Protein AF-A0AA95S4P0-F1 (afdb_monomer_lite)

Radius of gyration: 31.73 Å; chains: 1; bounding box: 49×24×81 Å

Sequence (63 aa):
MKTLQQGLKKSSKKNNMKLPQEKLQSEPKPKETENLSANDIKELMGMNMPTYRRGKGGSMRQR

Foldseek 3Di:
DDDPVNVVVVVCVVVVPDDPDPPPPDPPDDDPDDPQDPVSVCVVVCVPPFDWDQDVPRDIDTD

pLDDT: mean 82.61, std 8.39, range [64.94, 92.56]

Structure (mmCIF, N/CA/C/O backbone):
data_AF-A0AA95S4P0-F1
#
_entry.id   AF-A0AA95S4P0-F1
#
loop_
_atom_site.group_PDB
_atom_site.id
_atom_site.type_symbol
_atom_site.label_atom_id
_atom_site.label_alt_id
_atom_site.label_comp_id
_atom_site.label_asym_id
_atom_site.label_entity_id
_atom_site.label_seq_id
_atom_site.pdbx_PDB_ins_code
_atom_site.Cartn_x
_atom_site.Cartn_y
_atom_si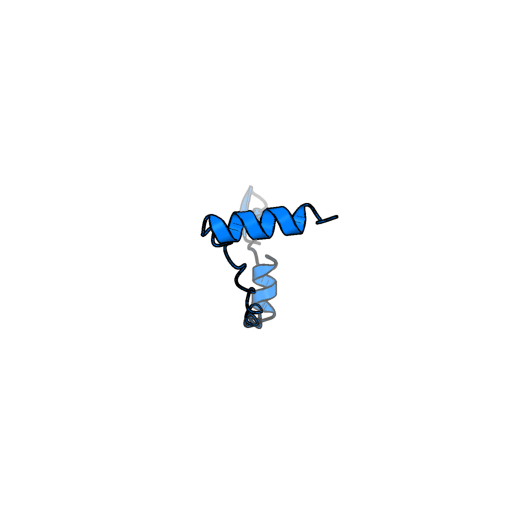te.Cartn_z
_atom_site.occupancy
_atom_site.B_iso_or_equiv
_atom_site.auth_seq_id
_atom_site.auth_comp_id
_atom_site.auth_asym_id
_atom_site.auth_atom_id
_atom_site.pdbx_PDB_model_num
ATOM 1 N N . MET A 1 1 ? -16.721 -13.839 55.151 1.00 77.69 1 MET A N 1
ATOM 2 C CA . MET A 1 1 ? -16.178 -12.477 54.916 1.00 77.69 1 MET A CA 1
ATOM 3 C C . MET A 1 1 ? -16.602 -11.998 53.532 1.00 77.69 1 MET A C 1
ATOM 5 O O . MET A 1 1 ? -16.738 -12.831 52.648 1.00 77.69 1 MET A O 1
ATOM 9 N N . LYS A 1 2 ? -16.876 -10.701 53.336 1.00 80.19 2 LYS A N 1
ATOM 10 C CA . LYS A 1 2 ? -17.241 -10.165 52.008 1.00 80.19 2 LYS A CA 1
ATOM 11 C C . LYS A 1 2 ? -15.975 -9.899 51.194 1.00 80.19 2 LYS A C 1
ATOM 13 O O . LYS A 1 2 ? -14.978 -9.464 51.760 1.00 80.19 2 LYS A O 1
ATOM 18 N N . THR A 1 3 ? -16.021 -10.144 49.887 1.00 91.12 3 THR A N 1
ATOM 19 C CA . THR A 1 3 ? -14.878 -9.887 49.000 1.00 91.12 3 THR A CA 1
ATOM 20 C C . THR A 1 3 ? -14.738 -8.391 48.717 1.00 91.12 3 THR A C 1
ATOM 22 O O . THR A 1 3 ? -15.727 -7.651 48.731 1.00 91.12 3 THR A O 1
ATOM 25 N N . LEU A 1 4 ? -13.519 -7.934 48.415 1.00 88.00 4 LEU A N 1
ATOM 26 C CA . LEU A 1 4 ? -13.260 -6.540 48.022 1.00 88.00 4 LEU A CA 1
ATOM 27 C C . LEU A 1 4 ? -14.165 -6.102 46.858 1.00 88.00 4 LEU A C 1
ATOM 29 O O . LEU A 1 4 ? -14.773 -5.035 46.904 1.00 88.00 4 LEU A O 1
ATOM 33 N N . GLN A 1 5 ? -14.361 -6.984 45.875 1.00 86.38 5 GLN A N 1
ATOM 34 C CA . GLN A 1 5 ? -15.257 -6.770 44.735 1.00 86.38 5 GLN A CA 1
ATOM 35 C C . GLN A 1 5 ? -16.708 -6.478 45.164 1.00 86.38 5 GLN A C 1
ATOM 37 O O . GLN A 1 5 ? -17.357 -5.583 44.621 1.00 86.38 5 GLN A O 1
ATOM 42 N N . GLN A 1 6 ? -17.222 -7.185 46.179 1.00 87.25 6 GLN A N 1
ATOM 43 C CA . GLN A 1 6 ? -18.564 -6.943 46.722 1.00 87.25 6 GLN A CA 1
ATOM 44 C C . GLN A 1 6 ? -18.668 -5.594 47.448 1.00 87.25 6 GLN A C 1
ATOM 46 O O . GLN A 1 6 ? -19.732 -4.969 47.417 1.00 87.25 6 GLN A O 1
ATOM 51 N N . GLY A 1 7 ? -17.593 -5.139 48.100 1.00 86.25 7 GLY A N 1
ATOM 52 C CA . GLY A 1 7 ? -17.520 -3.813 48.722 1.00 86.25 7 GLY A CA 1
ATOM 53 C C . GLY A 1 7 ? -17.553 -2.691 47.683 1.00 86.25 7 GLY A C 1
ATOM 54 O O . GLY A 1 7 ? -18.368 -1.771 47.782 1.00 86.25 7 GLY A O 1
ATOM 55 N N . LEU A 1 8 ? -16.746 -2.829 46.631 1.00 84.88 8 LEU A N 1
ATOM 56 C CA . LEU A 1 8 ? -16.666 -1.865 45.532 1.00 84.88 8 LEU A CA 1
ATOM 57 C C . LEU A 1 8 ? -17.996 -1.742 44.773 1.00 84.88 8 LEU A C 1
ATOM 59 O O . LEU A 1 8 ? -18.473 -0.629 44.552 1.00 84.88 8 LEU A O 1
ATOM 63 N N . LYS A 1 9 ? -18.668 -2.865 44.473 1.00 84.25 9 LYS A N 1
ATOM 64 C CA . LYS A 1 9 ? -19.982 -2.865 43.798 1.00 84.25 9 LYS A CA 1
ATOM 65 C C . LYS A 1 9 ? -21.059 -2.122 44.600 1.00 84.25 9 LYS A C 1
ATOM 67 O O . LYS A 1 9 ? -21.905 -1.438 44.028 1.00 84.25 9 LYS A O 1
ATOM 72 N N . LYS A 1 10 ? -21.026 -2.224 45.933 1.00 86.00 10 LYS A N 1
ATOM 73 C CA . LYS A 1 10 ? -21.954 -1.504 46.824 1.00 86.00 10 LYS A CA 1
ATOM 74 C C . LYS A 1 10 ? -21.666 -0.008 46.873 1.00 86.00 10 LYS A C 1
ATOM 76 O O . LYS A 1 10 ? -22.612 0.773 46.857 1.00 86.00 10 LYS A O 1
ATOM 81 N N . SER A 1 11 ? -20.392 0.378 46.919 1.00 82.94 11 SER A N 1
ATOM 82 C CA . SER A 1 11 ? -19.975 1.784 46.892 1.00 82.94 11 SER A CA 1
ATOM 83 C C . SER A 1 11 ? -20.369 2.458 45.572 1.00 82.94 11 SER A C 1
ATOM 85 O O . SER A 1 11 ? -21.042 3.484 45.578 1.00 82.94 11 SER A O 1
ATOM 87 N N . SER A 1 12 ? -20.084 1.812 44.435 1.00 83.25 12 SER A N 1
ATOM 88 C CA . SER A 1 12 ? -20.488 2.289 43.102 1.00 83.25 12 SER A CA 1
ATOM 89 C C . SER A 1 12 ? -22.005 2.507 42.990 1.00 83.25 12 SER A C 1
ATOM 91 O O . SER A 1 12 ? -22.430 3.555 42.504 1.00 83.25 12 SER A O 1
ATOM 93 N N . LYS A 1 13 ? -22.825 1.578 43.513 1.00 81.44 13 LYS A N 1
ATOM 94 C CA . LYS A 1 13 ? -24.294 1.698 43.509 1.00 81.44 13 LYS A CA 1
ATOM 95 C C . LYS A 1 13 ? -24.813 2.835 44.398 1.00 81.44 13 LYS A C 1
ATOM 97 O O . LYS A 1 13 ? -25.787 3.477 44.031 1.00 81.44 13 LYS A O 1
ATOM 102 N N . LYS A 1 14 ? -24.184 3.085 45.554 1.00 84.56 14 LYS A N 1
ATOM 103 C CA . LYS A 1 14 ? -24.551 4.198 46.451 1.00 84.56 14 LYS A CA 1
ATOM 104 C C . LYS A 1 14 ? -24.215 5.564 45.854 1.00 84.56 14 LYS A C 1
ATOM 106 O O . LYS A 1 14 ? -24.973 6.504 46.042 1.00 84.56 14 LYS A O 1
ATOM 111 N N . ASN A 1 15 ? -23.108 5.649 45.122 1.00 84.31 15 ASN A N 1
ATOM 112 C CA . ASN A 1 15 ? -22.607 6.896 44.545 1.00 84.31 15 ASN A CA 1
ATOM 113 C C . ASN A 1 15 ? -23.146 7.172 43.127 1.00 84.31 15 ASN A C 1
ATOM 115 O O . ASN A 1 15 ? -22.651 8.074 42.463 1.00 84.31 15 ASN A O 1
ATOM 119 N N . ASN A 1 16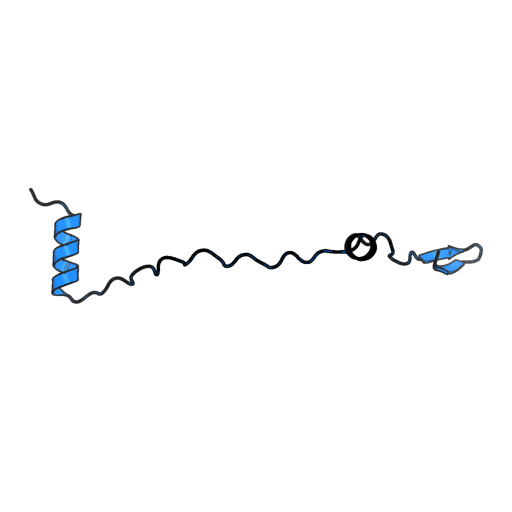 ? -24.118 6.388 42.632 1.00 74.00 16 ASN A N 1
ATOM 120 C CA . ASN A 1 16 ? -24.673 6.498 41.272 1.00 74.00 16 ASN A CA 1
ATOM 121 C C . ASN A 1 16 ? -23.618 6.505 40.145 1.00 74.00 16 ASN A C 1
ATOM 123 O O . ASN A 1 16 ? -23.849 7.029 39.054 1.00 74.00 16 ASN A O 1
ATOM 127 N N . MET A 1 17 ? -22.467 5.872 40.381 1.00 71.31 17 MET A N 1
ATOM 128 C CA . MET A 1 17 ? -21.391 5.775 39.399 1.00 71.31 17 MET A CA 1
ATOM 129 C C . MET A 1 17 ? -21.798 4.760 38.329 1.00 71.31 17 MET A C 1
ATOM 131 O O . MET A 1 17 ? -21.678 3.549 38.536 1.00 71.31 17 MET A O 1
ATOM 135 N N . LYS A 1 18 ? -22.318 5.244 37.195 1.00 70.12 18 LYS A N 1
ATOM 136 C CA . LYS A 1 18 ? -22.594 4.409 36.021 1.00 70.12 18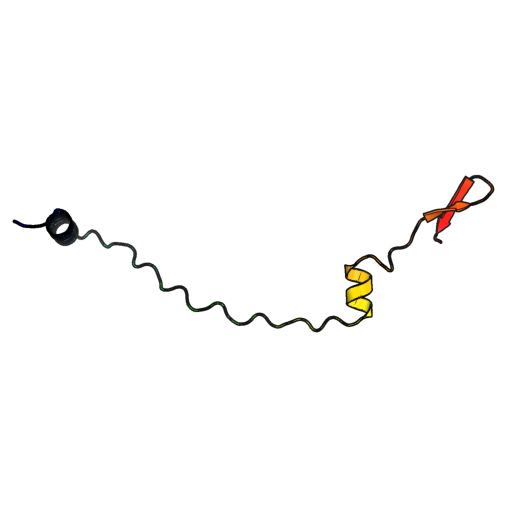 LYS A CA 1
ATOM 137 C C . LYS A 1 18 ? -21.265 4.052 35.367 1.00 70.12 18 LYS A C 1
ATOM 139 O O . LYS A 1 18 ? -20.576 4.924 34.849 1.00 70.12 18 LYS A O 1
ATOM 144 N N . LEU A 1 19 ? -20.909 2.770 35.395 1.00 68.62 19 LEU A N 1
ATOM 145 C CA . LEU A 1 19 ? -19.828 2.268 34.555 1.00 68.62 19 LEU A CA 1
ATOM 146 C C . LEU A 1 19 ? -20.260 2.439 33.092 1.00 68.62 19 LEU A C 1
ATOM 148 O O . LEU A 1 19 ? -21.402 2.081 32.774 1.00 68.62 19 LEU A O 1
ATOM 152 N N . PRO A 1 20 ? -19.405 2.985 32.211 1.00 65.94 20 PRO A N 1
ATOM 153 C CA . PRO A 1 20 ? -19.670 2.923 30.786 1.00 65.94 20 PRO A CA 1
ATOM 154 C C . PRO A 1 20 ? -19.805 1.444 30.427 1.00 65.94 20 PRO A C 1
ATOM 156 O O . PRO A 1 20 ? -18.876 0.662 30.615 1.00 65.94 20 PRO A O 1
ATOM 159 N N . GLN A 1 21 ? -21.000 1.042 30.000 1.00 67.50 21 GLN A N 1
ATOM 160 C CA . GLN A 1 21 ? -21.174 -0.280 29.424 1.00 67.50 21 GLN A CA 1
ATOM 161 C C . GLN A 1 21 ? -20.344 -0.293 28.149 1.00 67.50 21 GLN A C 1
ATOM 163 O O . GLN A 1 21 ? -20.567 0.536 27.262 1.00 67.50 21 GLN A O 1
ATOM 168 N N . GLU A 1 22 ? -19.364 -1.190 28.080 1.00 64.94 22 GLU A N 1
ATOM 169 C CA . GLU A 1 22 ? -18.701 -1.492 26.822 1.00 64.94 22 GLU A CA 1
ATOM 170 C C . GLU A 1 22 ? -19.806 -1.894 25.850 1.00 64.94 22 GLU A C 1
ATOM 172 O O . GLU A 1 22 ? -20.504 -2.891 26.046 1.00 64.94 22 GLU A O 1
ATOM 177 N N . LYS A 1 23 ? -20.050 -1.044 24.849 1.00 65.44 23 LYS A N 1
ATOM 178 C CA . LYS A 1 23 ? -20.928 -1.412 23.748 1.00 65.44 23 LYS A CA 1
ATOM 179 C C . LYS A 1 23 ? -20.272 -2.640 23.137 1.00 65.44 23 LYS A C 1
ATOM 181 O O . LYS A 1 23 ? -19.156 -2.521 22.634 1.00 65.44 23 LYS A O 1
ATOM 186 N N . LEU A 1 24 ? -20.935 -3.794 23.236 1.00 67.00 24 LEU A N 1
ATOM 187 C CA . LEU A 1 24 ? -20.568 -4.989 22.484 1.00 67.00 24 LEU A CA 1
ATOM 188 C C . LEU A 1 24 ? -20.350 -4.523 21.049 1.00 67.00 24 LEU A C 1
ATOM 190 O O . LEU A 1 24 ? -21.289 -4.034 20.416 1.00 67.00 24 LEU A O 1
ATOM 194 N N . GLN A 1 25 ? -19.097 -4.538 20.595 1.00 66.75 25 GLN A N 1
ATOM 195 C CA . GLN A 1 25 ? -18.790 -4.145 19.233 1.00 66.75 25 GLN A CA 1
ATOM 196 C C . GLN A 1 25 ? -19.545 -5.134 18.351 1.00 66.75 25 GLN A C 1
ATOM 198 O O . GLN A 1 25 ? -19.289 -6.334 18.405 1.00 66.75 25 GLN A O 1
ATOM 203 N N . SER A 1 26 ? -20.552 -4.644 17.628 1.00 70.56 26 SER A N 1
ATOM 204 C CA . SER A 1 26 ? -21.223 -5.439 16.607 1.00 70.56 26 SER A CA 1
ATOM 205 C C . SER A 1 26 ? -20.154 -5.952 15.655 1.00 70.56 26 SER A C 1
ATOM 207 O O . SER A 1 26 ? -19.251 -5.180 15.314 1.00 70.56 26 SER A O 1
ATOM 209 N N . GLU A 1 27 ? -20.255 -7.213 15.238 1.00 74.44 27 GLU A N 1
ATOM 210 C CA . GLU A 1 27 ? -19.292 -7.787 14.304 1.00 74.44 27 GLU A CA 1
ATOM 211 C C . GLU A 1 27 ? -19.083 -6.846 13.106 1.00 74.44 27 GLU A C 1
ATOM 213 O O . GLU A 1 27 ? -20.054 -6.265 12.595 1.00 74.44 27 GLU A O 1
ATOM 218 N N . PRO A 1 28 ? -17.823 -6.617 12.693 1.00 73.25 28 PRO A N 1
ATOM 219 C CA . PRO A 1 28 ? -17.539 -5.737 11.575 1.00 73.25 28 PRO A CA 1
ATOM 220 C C . PRO A 1 28 ? -18.265 -6.266 10.339 1.00 73.25 28 PRO A C 1
ATOM 222 O O . PRO A 1 28 ? -18.183 -7.450 10.017 1.00 73.25 28 PRO A O 1
ATOM 225 N N . LYS A 1 29 ? -18.987 -5.379 9.644 1.00 79.75 29 LYS A N 1
ATOM 226 C CA . LYS A 1 29 ? -19.665 -5.735 8.394 1.00 79.75 29 LYS A CA 1
ATOM 227 C C . LYS A 1 29 ? -18.646 -6.344 7.419 1.00 79.75 29 LYS A C 1
ATOM 229 O O . LYS A 1 29 ? -17.526 -5.823 7.344 1.00 79.75 29 LYS A O 1
ATOM 234 N N . PRO A 1 30 ? -19.014 -7.401 6.671 1.00 74.94 30 PRO A N 1
ATOM 235 C CA . PRO A 1 30 ? -18.136 -7.954 5.652 1.00 74.94 30 PRO A CA 1
ATOM 236 C C . PRO A 1 30 ? -17.796 -6.843 4.660 1.00 74.94 30 PRO A C 1
ATOM 238 O O . PRO A 1 30 ? -18.683 -6.167 4.139 1.00 74.94 30 PRO A O 1
ATOM 241 N N . LYS A 1 31 ? -16.498 -6.605 4.468 1.00 74.19 31 LYS A N 1
ATOM 242 C CA . LYS A 1 31 ? -16.022 -5.659 3.462 1.00 74.19 31 LYS A CA 1
ATOM 243 C C . LYS A 1 31 ? -16.303 -6.263 2.093 1.00 74.19 31 LYS A C 1
ATOM 245 O O . LYS A 1 31 ? -16.032 -7.445 1.885 1.00 74.19 31 LYS A O 1
ATOM 250 N N . GLU A 1 32 ? -16.837 -5.458 1.185 1.00 74.62 32 GLU A N 1
ATOM 251 C CA . GLU A 1 32 ? -16.947 -5.845 -0.216 1.00 74.62 32 GLU A CA 1
ATOM 252 C C . GLU A 1 32 ? -15.534 -6.130 -0.734 1.00 74.62 32 GLU A C 1
ATOM 254 O O . GLU A 1 32 ? -14.631 -5.302 -0.616 1.00 74.62 32 GLU A O 1
ATOM 259 N N . THR A 1 33 ? -15.310 -7.350 -1.217 1.00 74.00 33 THR A N 1
ATOM 260 C CA . THR A 1 33 ? -14.045 -7.710 -1.849 1.00 74.00 33 THR A CA 1
ATOM 261 C C . THR A 1 33 ? -14.046 -7.108 -3.244 1.00 74.00 33 THR A C 1
ATOM 263 O O . THR A 1 33 ? -14.802 -7.554 -4.109 1.00 74.00 33 THR A O 1
ATOM 266 N N . GLU A 1 34 ? -13.218 -6.093 -3.466 1.00 77.19 34 GLU A N 1
ATOM 267 C CA . GLU A 1 34 ? -12.968 -5.574 -4.806 1.00 77.19 34 GLU A CA 1
ATOM 268 C C . GLU A 1 34 ? -12.299 -6.678 -5.638 1.00 77.19 34 GLU A C 1
ATOM 270 O O . GLU A 1 34 ? -11.186 -7.122 -5.343 1.00 77.19 34 GLU A O 1
ATOM 275 N N . ASN A 1 35 ? -13.002 -7.171 -6.661 1.00 82.06 35 ASN A N 1
ATOM 276 C CA . ASN A 1 35 ? -12.444 -8.131 -7.607 1.00 82.06 35 ASN A CA 1
ATOM 277 C C . ASN A 1 35 ? -11.507 -7.384 -8.560 1.00 82.06 35 ASN A C 1
ATOM 279 O O . ASN A 1 35 ? -11.939 -6.886 -9.598 1.00 82.06 35 ASN A O 1
ATOM 283 N N . LEU A 1 36 ? -10.231 -7.290 -8.190 1.00 85.38 36 LEU A N 1
ATOM 284 C CA . LEU A 1 36 ? -9.201 -6.701 -9.041 1.00 85.38 36 LEU A CA 1
ATOM 285 C C . LEU A 1 36 ? -8.976 -7.577 -10.279 1.00 85.38 36 LEU A C 1
ATOM 287 O O . LEU A 1 36 ? -8.777 -8.792 -10.176 1.00 85.38 36 LEU A O 1
ATOM 291 N N . SER A 1 37 ? -8.977 -6.961 -11.459 1.00 89.00 37 SER A N 1
ATOM 292 C CA . SER A 1 37 ? -8.568 -7.635 -12.687 1.00 89.00 37 SER A CA 1
ATOM 293 C C . SER A 1 37 ? -7.060 -7.910 -12.675 1.00 89.00 37 SER A C 1
ATOM 295 O O . SER A 1 37 ? -6.288 -7.307 -11.927 1.00 89.00 37 SER A O 1
ATOM 297 N N . ALA A 1 38 ? -6.593 -8.798 -13.556 1.00 89.75 38 ALA A N 1
ATOM 298 C CA . ALA A 1 38 ? -5.161 -9.068 -13.687 1.00 89.75 38 ALA A CA 1
ATOM 299 C C . ALA A 1 38 ? -4.345 -7.811 -14.054 1.00 89.75 38 ALA A C 1
ATOM 301 O O . ALA A 1 38 ? -3.161 -7.737 -13.728 1.00 89.75 38 ALA A O 1
ATOM 302 N N . ASN A 1 39 ? -4.960 -6.835 -14.731 1.00 89.50 39 ASN A N 1
ATOM 303 C CA . ASN A 1 39 ? -4.319 -5.560 -15.041 1.00 89.50 39 ASN A CA 1
ATOM 304 C C . ASN A 1 39 ? -4.231 -4.668 -13.803 1.00 89.50 39 ASN A C 1
ATOM 306 O O . ASN A 1 39 ? -3.156 -4.132 -13.549 1.00 89.50 39 ASN A O 1
ATOM 310 N N . ASP A 1 40 ? -5.292 -4.602 -12.999 1.00 89.56 40 ASP A N 1
ATOM 311 C CA . ASP A 1 40 ? -5.304 -3.816 -11.759 1.00 89.56 40 ASP A CA 1
ATOM 312 C C . ASP A 1 40 ? -4.260 -4.347 -10.774 1.00 89.56 40 ASP A C 1
ATOM 314 O O . ASP A 1 40 ? -3.526 -3.579 -10.160 1.00 89.56 40 ASP A O 1
ATOM 318 N N . ILE A 1 41 ? -4.108 -5.674 -10.689 1.00 91.75 41 ILE A N 1
ATOM 319 C CA . ILE A 1 41 ? -3.054 -6.304 -9.883 1.00 91.75 41 ILE A CA 1
ATOM 320 C C . ILE A 1 41 ? -1.667 -5.919 -10.409 1.00 91.75 41 ILE A C 1
ATOM 322 O O . ILE A 1 41 ? -0.786 -5.587 -9.621 1.00 91.75 41 ILE A O 1
ATOM 326 N N . LYS A 1 42 ? -1.444 -5.942 -11.730 1.00 92.56 42 LYS A N 1
ATOM 327 C CA . LYS A 1 42 ? -0.150 -5.557 -12.324 1.00 92.56 42 LYS A CA 1
ATOM 328 C C . LYS A 1 42 ? 0.179 -4.088 -12.087 1.00 92.56 42 LYS A C 1
ATOM 330 O O . LYS A 1 42 ? 1.340 -3.766 -11.845 1.00 92.56 42 LYS A O 1
ATOM 335 N N . GLU A 1 43 ? -0.810 -3.209 -12.169 1.00 90.94 43 GLU A N 1
ATOM 336 C CA . GLU A 1 43 ? -0.645 -1.783 -11.900 1.00 90.94 43 GLU A CA 1
ATOM 337 C C . GLU A 1 43 ? -0.370 -1.526 -10.416 1.00 90.94 43 GLU A C 1
ATOM 339 O O . GLU A 1 43 ? 0.614 -0.864 -10.089 1.00 90.94 43 GLU A O 1
ATOM 344 N N . LEU A 1 44 ? -1.143 -2.151 -9.522 1.00 90.88 44 LEU A N 1
ATOM 345 C CA . LEU A 1 44 ? -0.949 -2.085 -8.072 1.00 90.88 44 LEU A CA 1
ATOM 346 C C . LEU A 1 44 ? 0.436 -2.596 -7.649 1.00 90.88 44 LEU A C 1
ATOM 348 O O . LEU A 1 44 ? 1.087 -2.008 -6.790 1.00 90.88 44 LEU A O 1
ATOM 352 N N . MET A 1 45 ? 0.907 -3.673 -8.281 1.00 92.31 45 MET A N 1
ATOM 353 C CA . MET A 1 45 ? 2.239 -4.249 -8.064 1.00 92.31 45 MET A CA 1
ATOM 354 C C . MET A 1 45 ? 3.361 -3.443 -8.741 1.00 92.31 45 MET A C 1
ATOM 356 O O . MET A 1 45 ? 4.526 -3.834 -8.668 1.00 92.31 45 MET A O 1
ATOM 360 N N . GLY A 1 46 ? 3.036 -2.352 -9.444 1.00 90.56 46 GLY A N 1
ATOM 361 C CA . GLY A 1 46 ? 4.004 -1.514 -10.149 1.00 90.56 46 GLY A CA 1
ATOM 362 C C . GLY A 1 46 ? 4.670 -2.195 -11.349 1.00 90.56 46 GLY A C 1
ATOM 363 O O . GLY A 1 46 ? 5.670 -1.702 -11.865 1.00 90.56 46 GLY A O 1
ATOM 364 N N . MET A 1 47 ? 4.133 -3.322 -11.826 1.00 89.69 47 MET A N 1
ATOM 365 C CA . MET A 1 47 ? 4.717 -4.097 -12.928 1.00 89.69 47 MET A CA 1
ATOM 366 C C . MET A 1 47 ? 4.675 -3.342 -14.260 1.00 89.69 47 MET A C 1
ATOM 368 O O . MET A 1 47 ? 5.545 -3.541 -15.103 1.00 89.69 47 MET A O 1
ATOM 372 N N . ASN A 1 48 ? 3.686 -2.464 -14.434 1.00 88.00 48 ASN A N 1
ATOM 373 C CA . ASN A 1 48 ? 3.527 -1.626 -15.623 1.00 88.00 48 ASN A CA 1
ATOM 374 C C . ASN A 1 48 ? 4.090 -0.204 -15.432 1.00 88.00 48 ASN A C 1
ATOM 376 O O . ASN A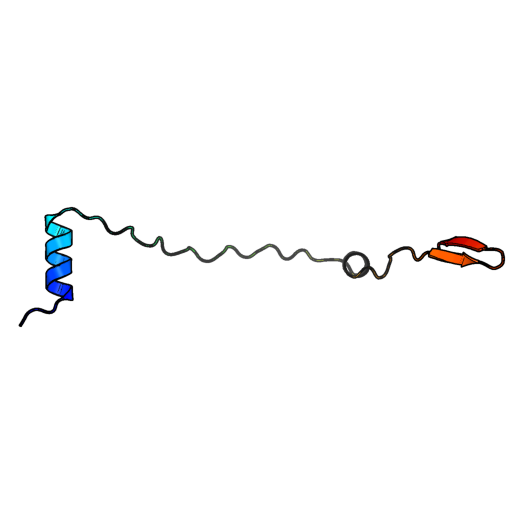 1 48 ? 3.743 0.699 -16.192 1.00 88.00 48 ASN A O 1
ATOM 380 N N . MET A 1 49 ? 4.938 0.030 -14.423 1.00 87.81 49 MET A N 1
ATOM 381 C CA . MET A 1 49 ? 5.548 1.348 -14.240 1.00 87.81 49 MET A CA 1
ATOM 382 C C . MET A 1 49 ? 6.515 1.668 -15.391 1.00 87.81 49 MET A C 1
ATOM 384 O O . MET A 1 49 ? 7.369 0.841 -15.727 1.00 87.81 49 MET A O 1
ATOM 388 N N . PRO A 1 50 ? 6.443 2.878 -15.977 1.00 88.38 50 PRO A N 1
ATOM 389 C CA . PRO A 1 50 ? 7.393 3.292 -16.995 1.00 88.38 50 PRO A CA 1
ATOM 390 C C . PRO A 1 50 ? 8.790 3.377 -16.382 1.00 88.38 50 PRO A C 1
ATOM 392 O O . PRO A 1 50 ? 9.020 4.083 -15.397 1.00 88.38 50 PRO A O 1
ATOM 395 N N . THR A 1 51 ? 9.744 2.667 -16.980 1.00 89.31 51 THR A N 1
ATOM 396 C CA . THR A 1 51 ? 11.146 2.749 -16.565 1.00 89.31 51 THR A CA 1
ATOM 397 C C . THR A 1 51 ? 11.893 3.684 -17.496 1.00 89.31 51 THR A C 1
ATOM 399 O O . THR A 1 51 ? 11.726 3.644 -18.712 1.00 89.31 51 THR A O 1
ATOM 402 N N . TYR A 1 52 ? 12.737 4.541 -16.933 1.00 90.75 52 TYR A N 1
ATOM 403 C CA . TYR A 1 52 ? 13.551 5.454 -17.721 1.00 90.75 52 TYR A CA 1
ATOM 404 C C . TYR A 1 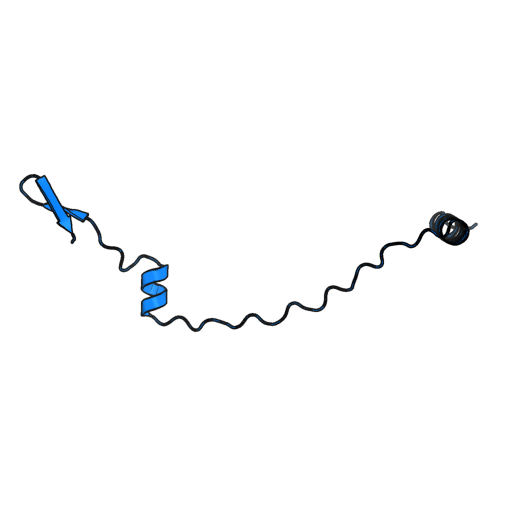52 ? 14.995 4.967 -17.718 1.00 90.75 52 TYR A C 1
ATOM 406 O O . TYR A 1 52 ? 15.566 4.672 -16.667 1.00 90.75 52 TYR A O 1
ATOM 414 N N . ARG A 1 53 ? 15.631 4.950 -18.891 1.00 90.06 53 ARG A N 1
ATOM 415 C CA . ARG A 1 53 ? 17.059 4.650 -19.033 1.00 90.06 53 ARG A CA 1
ATOM 416 C C . ARG A 1 53 ? 17.746 5.696 -19.903 1.00 90.06 53 ARG A C 1
ATOM 418 O O . ARG A 1 53 ? 17.163 6.225 -20.846 1.00 90.06 53 ARG A O 1
ATOM 425 N N . ARG A 1 54 ? 19.021 5.971 -19.616 1.00 91.31 54 ARG A N 1
ATOM 426 C CA . ARG A 1 54 ? 19.868 6.746 -20.531 1.00 91.31 54 ARG A CA 1
ATOM 427 C C . ARG A 1 54 ? 20.265 5.887 -21.730 1.00 91.31 54 ARG A C 1
ATOM 429 O O . ARG A 1 54 ? 20.834 4.808 -21.561 1.00 91.31 54 ARG A O 1
ATOM 436 N N . GLY A 1 55 ? 19.951 6.363 -22.930 1.00 87.12 55 GLY A N 1
ATOM 437 C CA . GLY A 1 55 ? 20.399 5.762 -24.183 1.00 87.12 55 GLY A CA 1
ATOM 438 C C . GLY A 1 55 ? 21.860 6.098 -24.496 1.00 87.12 55 GLY A C 1
ATOM 439 O O . GLY A 1 55 ? 22.502 6.903 -23.815 1.00 87.12 55 GLY A O 1
ATOM 440 N N . LYS A 1 56 ? 22.391 5.509 -25.573 1.00 86.50 56 LYS A N 1
ATOM 441 C CA . LYS A 1 56 ? 23.697 5.902 -26.124 1.00 86.50 56 LYS A CA 1
ATOM 442 C C . LYS A 1 56 ? 23.631 7.392 -26.505 1.00 86.50 56 LYS A C 1
ATOM 444 O O . LYS A 1 56 ? 22.742 7.784 -27.254 1.00 86.50 56 LYS A O 1
ATOM 449 N N . GLY A 1 57 ? 24.516 8.217 -25.938 1.00 91.62 57 GLY A N 1
ATOM 450 C CA . GLY A 1 57 ? 24.479 9.684 -26.068 1.00 91.62 57 GLY A CA 1
ATOM 451 C C . GLY A 1 57 ? 23.847 10.437 -24.885 1.00 91.62 57 GLY A C 1
ATOM 452 O O . GLY A 1 57 ? 23.643 11.640 -24.975 1.00 91.62 57 GLY A O 1
ATOM 453 N N . GLY A 1 58 ? 23.512 9.758 -23.779 1.00 89.38 58 GLY A N 1
ATOM 454 C CA . GLY A 1 58 ? 23.139 10.403 -22.508 1.00 89.38 58 GLY A CA 1
ATOM 455 C C . GLY A 1 58 ? 21.692 10.904 -22.408 1.00 89.38 58 GLY A C 1
ATOM 456 O O . GLY A 1 58 ? 21.249 11.251 -21.308 1.00 89.38 58 GLY A O 1
ATOM 457 N N . SER A 1 59 ? 20.942 10.880 -23.515 1.00 91.75 59 SER A N 1
ATOM 458 C CA . SER A 1 59 ? 19.512 11.213 -23.537 1.00 91.75 59 SER A CA 1
ATOM 459 C C . SER A 1 59 ? 18.694 10.236 -22.689 1.00 91.75 59 SER A C 1
ATOM 461 O O . SER A 1 59 ? 18.894 9.021 -22.755 1.00 91.75 59 SER A O 1
ATOM 463 N N . MET A 1 60 ? 17.777 10.767 -21.878 1.00 89.88 60 MET A N 1
ATOM 464 C CA . MET A 1 60 ? 16.839 9.959 -21.097 1.00 89.88 60 MET A CA 1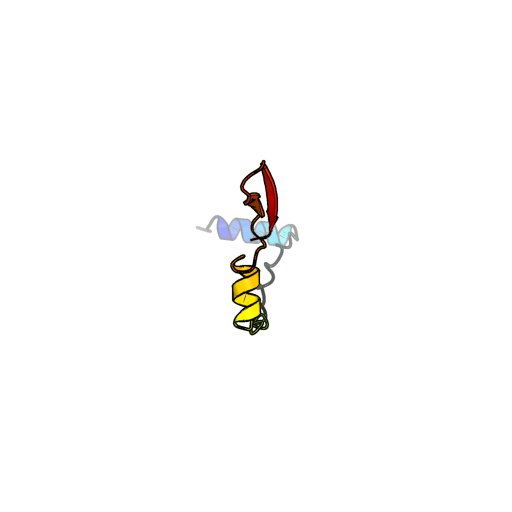
ATOM 465 C C . MET A 1 60 ? 15.700 9.489 -22.004 1.00 89.88 60 MET A C 1
ATOM 467 O O . MET A 1 60 ? 15.108 10.303 -22.708 1.00 89.88 60 MET A O 1
ATOM 471 N N . ARG A 1 61 ? 15.395 8.190 -22.006 1.00 89.94 61 ARG A N 1
ATOM 472 C CA . ARG A 1 61 ? 14.286 7.608 -22.771 1.00 89.94 61 ARG A CA 1
ATOM 473 C C . ARG A 1 61 ? 13.483 6.670 -21.883 1.00 89.94 61 ARG A C 1
ATOM 475 O O . ARG A 1 61 ? 14.061 5.963 -21.056 1.00 89.94 61 ARG A O 1
ATOM 482 N N . GLN A 1 62 ? 12.168 6.674 -22.062 1.00 88.00 62 GLN A N 1
ATOM 483 C CA . GLN A 1 62 ? 11.309 5.635 -21.509 1.00 88.00 62 GLN A CA 1
ATOM 484 C C . GLN A 1 62 ? 11.602 4.323 -22.248 1.00 88.00 62 GLN A C 1
ATOM 486 O O . GLN A 1 62 ? 11.786 4.332 -23.468 1.00 88.00 62 GLN A O 1
ATOM 491 N N . ARG A 1 63 ? 11.727 3.231 -21.497 1.00 77.75 63 ARG A N 1
ATOM 492 C CA . ARG A 1 63 ? 11.903 1.875 -22.011 1.00 77.75 63 ARG A CA 1
ATOM 493 C C . ARG A 1 63 ? 10.573 1.140 -22.025 1.00 77.75 63 ARG A C 1
ATOM 495 O O . ARG A 1 63 ? 9.798 1.341 -21.065 1.00 77.75 63 ARG A O 1
#

Secondary structure (DSSP, 8-state):
---HHHHHHHHHHHTT---------PPPPPPP-----HHHHHHHTTTTPPPEEE-TTS-EEE-